Protein AF-A0AAN6XZ94-F1 (afdb_monomer_lite)

Foldseek 3Di:
DCVLVVDPLSVCLVPDPPDNDDDDDDDPPPCPVVVVVVVCVVVVVVQVVVVHDDDDDDDDDPDD

Structure (mmCIF, N/CA/C/O backbone):
data_AF-A0AAN6XZ94-F1
#
_entry.id   AF-A0AAN6XZ94-F1
#
loop_
_atom_site.group_PDB
_atom_site.id
_atom_site.type_symbol
_atom_site.label_atom_id
_atom_site.label_alt_id
_atom_site.label_comp_id
_atom_site.label_asym_id
_atom_site.label_entity_id
_atom_site.label_seq_id
_atom_site.pdbx_PDB_ins_code
_atom_site.Cartn_x
_atom_site.Cartn_y
_atom_site.Cartn_z
_atom_site.occupancy
_atom_site.B_iso_or_equiv
_atom_site.auth_seq_id
_atom_site.auth_comp_id
_atom_site.auth_asym_id
_atom_site.auth_atom_id
_atom_site.pdbx_PDB_model_num
ATOM 1 N N . TYR A 1 1 ? -5.546 2.219 -12.482 1.00 62.06 1 TYR A N 1
ATOM 2 C CA . TYR A 1 1 ? -5.159 1.756 -11.133 1.00 62.06 1 TYR A CA 1
ATOM 3 C C . TYR A 1 1 ? -6.191 0.825 -10.498 1.00 62.06 1 TYR A C 1
ATOM 5 O O . TYR A 1 1 ? -5.783 0.009 -9.692 1.00 62.06 1 TYR A O 1
ATOM 13 N N . ARG A 1 2 ? -7.486 0.881 -10.868 1.00 72.88 2 ARG A N 1
ATOM 14 C CA . ARG A 1 2 ? -8.537 0.029 -10.272 1.00 72.88 2 ARG A CA 1
ATOM 15 C C . ARG A 1 2 ? -8.277 -1.482 -10.313 1.00 72.88 2 ARG A C 1
ATOM 17 O O . ARG A 1 2 ? -8.707 -2.162 -9.397 1.00 72.88 2 ARG A O 1
ATOM 24 N N . TRP A 1 3 ? -7.503 -1.968 -11.289 1.00 83.94 3 TRP A N 1
ATOM 25 C CA . TRP A 1 3 ? -7.123 -3.383 -11.404 1.00 83.94 3 TRP A CA 1
ATOM 26 C C . TRP A 1 3 ? -6.521 -3.971 -10.117 1.00 83.94 3 TRP A C 1
ATOM 28 O O . TRP A 1 3 ? -6.633 -5.169 -9.886 1.00 83.94 3 TRP A O 1
ATOM 38 N N . VAL A 1 4 ? -5.879 -3.148 -9.276 1.00 85.19 4 VAL A N 1
ATOM 39 C CA . VAL A 1 4 ? -5.281 -3.617 -8.018 1.00 85.19 4 VAL A CA 1
ATOM 40 C C . VAL A 1 4 ? -6.335 -4.042 -7.001 1.00 85.19 4 VAL A C 1
ATOM 42 O O . VAL A 1 4 ? -6.070 -4.924 -6.202 1.00 85.19 4 VAL A O 1
ATOM 45 N N . PHE A 1 5 ? -7.532 -3.458 -7.042 1.00 85.75 5 PHE A N 1
ATOM 46 C CA . PHE A 1 5 ? -8.614 -3.795 -6.117 1.00 85.75 5 PHE A CA 1
ATOM 47 C C . PHE A 1 5 ? -9.307 -5.104 -6.501 1.00 85.75 5 PHE A C 1
ATOM 49 O O . PHE A 1 5 ? -9.832 -5.803 -5.641 1.00 85.75 5 PHE A O 1
ATOM 56 N N . ASP A 1 6 ? -9.230 -5.473 -7.777 1.00 87.38 6 ASP A N 1
ATOM 57 C CA . ASP A 1 6 ? -9.690 -6.769 -8.275 1.00 87.38 6 ASP A CA 1
ATOM 58 C C . ASP A 1 6 ? -8.605 -7.852 -8.134 1.00 87.38 6 ASP A C 1
ATOM 60 O O . ASP A 1 6 ? -8.858 -9.033 -8.374 1.00 87.38 6 ASP A O 1
ATOM 64 N N . ASN A 1 7 ? -7.384 -7.476 -7.733 1.00 89.06 7 ASN A N 1
ATOM 65 C CA . ASN A 1 7 ? -6.283 -8.413 -7.581 1.00 89.06 7 ASN A CA 1
ATOM 66 C C . ASN A 1 7 ? -6.540 -9.363 -6.386 1.00 89.06 7 ASN A C 1
ATOM 68 O O . ASN A 1 7 ? -6.793 -8.894 -5.270 1.00 89.06 7 ASN A O 1
ATOM 72 N N . PRO A 1 8 ? -6.443 -10.693 -6.577 1.00 89.00 8 PRO A N 1
ATOM 73 C CA . PRO A 1 8 ? -6.679 -11.664 -5.509 1.00 89.00 8 PRO A CA 1
ATOM 74 C C . PRO A 1 8 ? -5.770 -11.484 -4.288 1.00 89.00 8 PRO A C 1
ATOM 76 O O . PRO A 1 8 ? -6.238 -11.626 -3.159 1.00 89.00 8 PRO A O 1
ATOM 79 N N . ASP A 1 9 ? -4.502 -11.120 -4.489 1.00 88.56 9 ASP A N 1
ATOM 80 C CA . ASP A 1 9 ? -3.542 -10.910 -3.402 1.00 88.56 9 ASP A CA 1
ATOM 81 C C . ASP A 1 9 ? -3.889 -9.657 -2.593 1.00 88.56 9 ASP A C 1
ATOM 83 O O . ASP A 1 9 ? -3.813 -9.673 -1.364 1.00 88.56 9 ASP A O 1
ATOM 87 N N . PHE A 1 10 ? -4.346 -8.591 -3.261 1.00 89.56 10 PHE A N 1
ATOM 88 C CA . PHE A 1 10 ? -4.842 -7.390 -2.584 1.00 89.56 10 PHE A CA 1
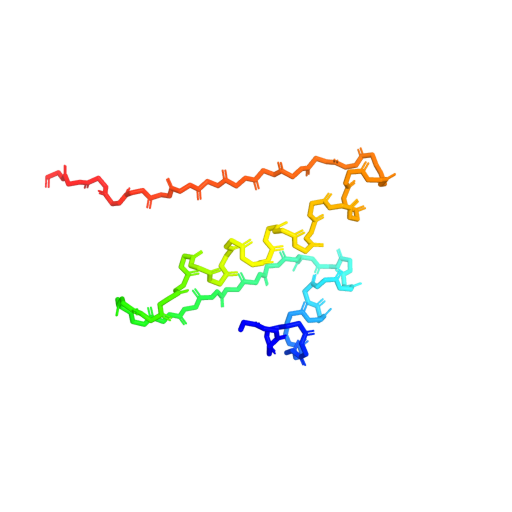ATOM 89 C C . PHE A 1 10 ? -6.085 -7.697 -1.742 1.00 89.56 10 PHE A C 1
ATOM 91 O O . PHE A 1 10 ? -6.171 -7.297 -0.580 1.00 89.56 10 PHE A O 1
ATOM 98 N N . ASN A 1 11 ? -7.039 -8.446 -2.298 1.00 88.56 11 ASN A N 1
ATOM 99 C CA . ASN A 1 11 ? -8.255 -8.828 -1.581 1.00 88.56 11 ASN A CA 1
ATOM 100 C C . ASN A 1 11 ? -7.954 -9.733 -0.386 1.00 88.56 11 ASN A C 1
ATOM 102 O O . ASN A 1 11 ? -8.483 -9.508 0.703 1.00 88.56 11 ASN A O 1
ATOM 106 N N . ARG A 1 12 ? -7.040 -10.693 -0.554 1.00 88.38 12 ARG A N 1
ATOM 107 C CA . ARG A 1 12 ? -6.559 -11.548 0.531 1.00 88.38 12 ARG A CA 1
ATOM 108 C C . ARG A 1 12 ? -5.904 -10.727 1.642 1.00 88.38 12 ARG A C 1
ATOM 110 O O . ARG A 1 12 ? -6.254 -10.897 2.807 1.00 88.38 12 ARG A O 1
ATOM 117 N N . TRP A 1 13 ? -5.006 -9.811 1.283 1.00 90.00 13 TRP A N 1
ATOM 118 C CA . TRP A 1 13 ? -4.361 -8.891 2.221 1.00 90.00 13 TRP A CA 1
ATOM 119 C C . TRP A 1 13 ? -5.372 -8.036 3.000 1.00 90.00 13 TRP A C 1
ATOM 121 O O . TRP A 1 13 ? -5.206 -7.815 4.198 1.00 90.00 13 TRP A O 1
ATOM 131 N N . ARG A 1 14 ? -6.441 -7.578 2.342 1.00 86.69 14 ARG A N 1
ATOM 132 C CA . ARG A 1 14 ? -7.473 -6.740 2.966 1.00 86.69 14 ARG A CA 1
ATOM 133 C C . ARG A 1 14 ? -8.393 -7.519 3.910 1.00 86.69 14 ARG A C 1
ATOM 135 O O . ARG A 1 14 ? -8.822 -6.965 4.919 1.00 86.69 14 ARG A O 1
ATOM 142 N N . GLN A 1 15 ? -8.740 -8.759 3.567 1.00 84.38 15 GLN A N 1
ATOM 143 C CA . GLN A 1 15 ? -9.797 -9.520 4.244 1.00 84.38 15 GLN A CA 1
ATOM 144 C C . GLN A 1 15 ? -9.282 -10.460 5.339 1.00 84.38 15 GLN A C 1
ATOM 146 O O . GLN A 1 15 ? -10.021 -10.748 6.279 1.00 84.38 15 GLN A O 1
ATOM 151 N N . LEU A 1 16 ? -8.039 -10.944 5.250 1.00 83.12 16 LEU A N 1
ATOM 152 C CA . LEU A 1 16 ? -7.511 -11.880 6.241 1.00 83.12 16 LEU A CA 1
ATOM 153 C C . LEU A 1 16 ? -7.009 -11.156 7.498 1.00 83.12 16 LEU A C 1
ATOM 155 O O . LEU A 1 16 ? -6.327 -10.131 7.438 1.00 83.12 16 LEU A O 1
ATOM 159 N N . ALA A 1 17 ? -7.363 -11.703 8.662 1.00 74.94 17 ALA A N 1
ATOM 160 C CA . ALA A 1 17 ? -6.923 -11.201 9.965 1.00 74.94 17 ALA A CA 1
ATOM 161 C C . ALA A 1 17 ? -5.463 -11.575 10.284 1.00 74.94 17 ALA A C 1
ATOM 163 O O . ALA A 1 17 ? -4.831 -10.937 11.125 1.00 74.94 17 ALA A O 1
ATOM 164 N N . GLU A 1 18 ? -4.919 -12.584 9.602 1.00 75.19 18 GLU A N 1
ATOM 165 C CA . GLU A 1 18 ? -3.550 -13.059 9.779 1.00 75.19 18 GLU A CA 1
ATOM 166 C C . GLU A 1 18 ? -2.576 -12.238 8.923 1.00 75.19 18 GLU A C 1
ATOM 168 O O . GLU A 1 18 ? -2.779 -12.087 7.722 1.00 75.19 18 GLU A O 1
ATOM 173 N N . SER A 1 19 ? -1.541 -11.687 9.569 1.00 63.31 19 SER A N 1
ATOM 174 C CA . SER A 1 19 ? -0.387 -10.965 9.002 1.00 63.31 19 SER A CA 1
ATOM 175 C C . SER A 1 19 ? -0.609 -10.308 7.623 1.00 63.31 19 SER A C 1
ATOM 177 O O . SER A 1 19 ? -0.286 -10.855 6.568 1.00 63.31 19 SER A O 1
ATOM 179 N N . ARG A 1 20 ? -1.147 -9.083 7.635 1.00 82.88 20 ARG A N 1
ATOM 180 C CA . ARG A 1 20 ? -1.489 -8.293 6.441 1.00 82.88 20 ARG A CA 1
ATOM 181 C C . ARG A 1 20 ? -0.263 -7.612 5.818 1.00 82.88 20 ARG A C 1
ATOM 183 O O . ARG A 1 20 ? -0.127 -6.389 5.886 1.00 82.88 20 ARG A O 1
ATOM 190 N N . LEU A 1 21 ? 0.607 -8.388 5.172 1.00 87.62 21 LEU A N 1
ATOM 191 C CA . LEU A 1 21 ? 1.714 -7.870 4.357 1.00 87.62 21 LEU A CA 1
ATOM 192 C C . LEU A 1 21 ? 1.388 -7.958 2.857 1.00 87.62 21 LEU A C 1
ATOM 194 O O . LEU A 1 21 ? 1.147 -9.044 2.340 1.00 87.62 21 LEU A O 1
ATOM 198 N N . LEU A 1 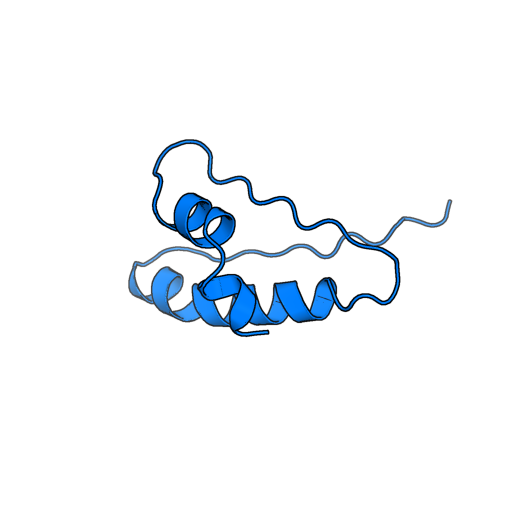22 ? 1.427 -6.822 2.156 1.00 88.50 22 LEU A N 1
ATOM 199 C CA . LEU A 1 22 ? 1.329 -6.745 0.695 1.00 88.50 22 LEU A CA 1
ATOM 200 C C . LEU A 1 22 ? 2.631 -6.171 0.133 1.00 88.50 22 LEU A C 1
ATOM 202 O O . LEU A 1 22 ? 2.999 -5.039 0.447 1.00 88.50 22 LEU A O 1
ATOM 206 N N . TRP A 1 23 ? 3.323 -6.938 -0.710 1.00 89.19 23 TRP A N 1
ATOM 207 C CA . TRP A 1 23 ? 4.588 -6.520 -1.314 1.00 89.19 23 TRP A CA 1
ATOM 208 C C . TRP A 1 23 ? 4.401 -6.108 -2.776 1.00 89.19 23 TRP A C 1
ATOM 210 O O . TRP A 1 23 ? 4.180 -6.946 -3.649 1.00 89.19 23 TRP A O 1
ATOM 220 N N . ILE A 1 24 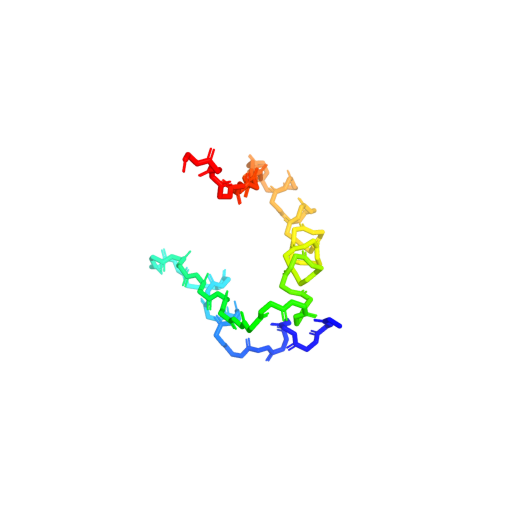? 4.527 -4.810 -3.060 1.00 88.62 24 ILE A N 1
ATOM 221 C CA . ILE A 1 24 ? 4.426 -4.262 -4.419 1.00 88.62 24 ILE A CA 1
ATOM 222 C C . ILE A 1 24 ? 5.836 -4.041 -4.974 1.00 88.62 24 ILE A C 1
ATOM 224 O O . ILE A 1 24 ? 6.515 -3.074 -4.624 1.00 88.62 24 ILE A O 1
ATOM 228 N N . LYS A 1 25 ? 6.274 -4.922 -5.879 1.00 89.75 25 LYS A N 1
ATOM 229 C CA . LYS A 1 25 ? 7.565 -4.819 -6.577 1.00 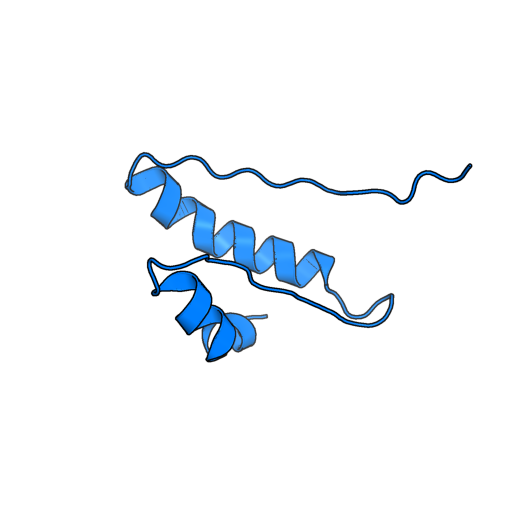89.75 25 LYS A CA 1
ATOM 230 C C . LYS A 1 25 ? 7.368 -4.401 -8.032 1.00 89.75 25 LYS A C 1
ATOM 232 O O . LYS A 1 25 ? 6.411 -4.801 -8.682 1.00 89.75 25 LYS A O 1
ATOM 237 N N . GLY A 1 26 ? 8.304 -3.622 -8.557 1.00 87.19 26 GLY A N 1
ATOM 238 C CA . GLY A 1 26 ? 8.343 -3.253 -9.969 1.00 87.19 26 GLY A CA 1
ATOM 239 C C . GLY A 1 26 ? 9.538 -2.363 -10.274 1.00 87.19 26 GLY A C 1
ATOM 240 O O . GLY A 1 26 ? 10.101 -1.745 -9.365 1.00 87.19 26 GLY A O 1
ATOM 241 N N . ASP A 1 27 ? 9.902 -2.267 -11.546 1.00 91.00 27 ASP A N 1
ATOM 242 C CA . ASP A 1 27 ? 11.059 -1.485 -11.987 1.00 91.00 27 ASP A CA 1
ATOM 243 C C . ASP A 1 27 ? 10.882 0.023 -11.717 1.00 91.00 27 ASP A C 1
ATOM 245 O O . ASP A 1 27 ? 9.755 0.507 -11.499 1.00 91.00 27 ASP A O 1
ATOM 249 N N . PRO A 1 28 ? 11.977 0.803 -11.691 1.00 87.50 28 PRO A N 1
ATOM 250 C CA . PRO A 1 28 ? 11.903 2.262 -11.699 1.00 87.50 28 PRO A CA 1
ATOM 251 C C . PRO A 1 28 ? 10.969 2.776 -12.810 1.00 87.50 28 PRO A C 1
ATOM 253 O O . PRO A 1 28 ? 10.882 2.198 -13.889 1.00 87.50 28 PRO A O 1
ATOM 256 N N . GLY A 1 29 ? 10.199 3.831 -12.526 1.00 87.25 29 GLY A N 1
ATOM 257 C CA . GLY A 1 29 ? 9.269 4.426 -13.497 1.00 87.25 29 GLY A CA 1
ATOM 258 C C . GLY A 1 29 ? 7.951 3.671 -13.747 1.00 87.25 29 GLY A C 1
ATOM 259 O O . GLY A 1 29 ? 7.085 4.195 -14.435 1.00 87.25 29 GLY A O 1
ATOM 260 N N . LYS A 1 30 ? 7.715 2.490 -13.152 1.00 88.88 30 LYS A N 1
ATOM 261 C CA . LYS A 1 30 ? 6.471 1.703 -13.358 1.00 88.88 30 LYS A CA 1
ATOM 262 C C . LYS A 1 30 ? 5.241 2.188 -12.567 1.00 88.88 30 LYS A C 1
ATOM 264 O O . LYS A 1 30 ? 4.261 1.463 -12.446 1.00 88.88 30 LYS A O 1
ATOM 269 N N . GLY A 1 31 ? 5.288 3.388 -11.985 1.00 87.88 31 GLY A N 1
ATOM 270 C CA . GLY A 1 31 ? 4.131 3.983 -11.300 1.00 87.88 31 GLY A CA 1
ATOM 271 C C . GLY A 1 31 ? 3.794 3.408 -9.916 1.00 87.88 31 GLY A C 1
ATOM 272 O O . GLY A 1 31 ? 2.669 3.580 -9.458 1.00 87.88 31 GLY A O 1
ATOM 273 N N . LYS A 1 32 ? 4.744 2.765 -9.218 1.00 90.06 32 LYS A N 1
ATOM 274 C CA . LYS A 1 32 ? 4.539 2.211 -7.858 1.00 90.06 32 LYS A CA 1
ATOM 275 C C . LYS A 1 32 ? 4.011 3.245 -6.856 1.00 90.06 32 LYS A C 1
ATOM 277 O O . LYS A 1 32 ? 3.070 2.963 -6.125 1.00 90.06 32 LYS A O 1
ATOM 282 N N . THR A 1 33 ? 4.580 4.451 -6.859 1.00 88.75 33 THR A N 1
ATOM 283 C CA . THR A 1 33 ? 4.143 5.556 -5.991 1.00 88.75 33 THR A CA 1
ATOM 284 C C . THR A 1 33 ? 2.697 5.951 -6.271 1.00 88.75 33 THR A C 1
ATOM 286 O O . THR A 1 33 ? 1.910 6.097 -5.345 1.00 88.75 33 THR A O 1
ATOM 289 N N . MET A 1 34 ? 2.312 6.042 -7.547 1.00 89.88 34 MET A N 1
ATOM 290 C CA . MET A 1 34 ? 0.928 6.335 -7.918 1.00 89.88 34 MET A CA 1
ATOM 291 C C . MET A 1 34 ? -0.011 5.197 -7.500 1.00 89.88 34 MET A C 1
ATOM 293 O O . MET A 1 34 ? -1.098 5.442 -6.988 1.00 89.88 34 MET A O 1
ATOM 297 N N . LEU A 1 35 ? 0.413 3.940 -7.638 1.00 90.31 35 LEU A N 1
ATOM 298 C CA . LEU A 1 35 ? -0.366 2.812 -7.134 1.00 90.31 35 LEU A CA 1
ATOM 299 C C . LEU A 1 35 ? -0.609 2.915 -5.618 1.00 90.31 35 LEU A C 1
ATOM 301 O O . LEU A 1 35 ? -1.748 2.755 -5.184 1.00 90.31 35 LEU A O 1
ATOM 305 N N . LEU A 1 36 ? 0.423 3.255 -4.838 1.00 89.69 36 LEU A N 1
ATOM 306 C CA . LEU A 1 36 ? 0.302 3.484 -3.394 1.00 89.69 36 LEU A CA 1
ATOM 307 C C . LEU A 1 36 ? -0.666 4.624 -3.063 1.00 89.69 36 LEU A C 1
ATOM 309 O O . LEU A 1 36 ? -1.534 4.427 -2.220 1.00 89.69 36 LEU A O 1
ATOM 313 N N . CYS A 1 37 ? -0.594 5.767 -3.754 1.00 90.00 37 CYS A N 1
ATOM 314 C CA . CYS A 1 37 ? -1.560 6.857 -3.562 1.00 90.00 37 CYS A CA 1
ATOM 315 C C . CYS A 1 37 ? -3.004 6.394 -3.817 1.00 90.00 37 CYS A C 1
ATOM 317 O O . CYS A 1 37 ? -3.910 6.737 -3.065 1.00 90.00 37 CYS A O 1
ATOM 319 N N . GLY A 1 38 ? -3.225 5.570 -4.849 1.00 90.94 38 GLY A N 1
ATOM 320 C CA . GLY A 1 38 ? -4.543 4.996 -5.128 1.00 90.94 38 GLY A CA 1
ATOM 321 C C . GLY A 1 38 ? -5.047 4.077 -4.011 1.00 90.94 38 GLY A C 1
ATOM 322 O O . GLY A 1 38 ? -6.220 4.144 -3.654 1.00 90.94 38 GLY A O 1
ATOM 323 N N . ILE A 1 39 ? -4.165 3.250 -3.443 1.00 91.38 39 ILE A N 1
ATOM 324 C CA . ILE A 1 39 ? -4.491 2.365 -2.317 1.00 91.38 39 ILE A CA 1
ATOM 325 C C . ILE A 1 39 ? -4.800 3.180 -1.055 1.00 91.38 39 ILE A C 1
ATOM 327 O O . ILE A 1 39 ? -5.798 2.913 -0.395 1.00 91.38 39 ILE A O 1
ATOM 331 N N . ILE A 1 40 ? -3.987 4.191 -0.739 1.00 91.50 40 ILE A N 1
ATOM 332 C CA . ILE A 1 40 ? -4.184 5.076 0.421 1.00 91.50 40 ILE A CA 1
ATOM 333 C C . ILE A 1 40 ? -5.564 5.739 0.359 1.00 91.50 40 ILE A C 1
ATOM 335 O O . ILE A 1 40 ? -6.320 5.640 1.323 1.00 91.50 40 ILE A O 1
ATOM 339 N N . ASN A 1 41 ? -5.928 6.313 -0.791 1.00 90.94 41 ASN A N 1
ATOM 340 C CA . ASN A 1 41 ? -7.225 6.969 -0.980 1.00 90.94 41 ASN A CA 1
ATOM 341 C C . ASN A 1 41 ? -8.415 6.011 -0.769 1.00 90.94 41 ASN A C 1
ATOM 343 O O . ASN A 1 41 ? -9.445 6.409 -0.233 1.00 90.94 41 ASN A O 1
ATOM 347 N N . GLU A 1 42 ? -8.284 4.746 -1.178 1.00 89.50 42 GLU A N 1
ATOM 348 C CA . GLU A 1 42 ? -9.334 3.732 -0.997 1.00 89.50 42 GLU A CA 1
ATOM 349 C C . GLU A 1 42 ? -9.459 3.276 0.468 1.00 89.50 42 GLU A C 1
ATOM 351 O O . GLU A 1 42 ? -10.541 2.912 0.931 1.00 89.50 42 GLU A O 1
ATOM 356 N N . LEU A 1 43 ? -8.352 3.292 1.214 1.00 90.19 43 LEU A N 1
ATOM 357 C CA . LEU A 1 43 ? -8.299 2.846 2.606 1.00 90.19 43 LEU A CA 1
ATOM 358 C C . LEU A 1 43 ? -8.672 3.940 3.609 1.00 90.19 43 LEU A C 1
ATOM 360 O O . LEU A 1 43 ? -9.170 3.618 4.687 1.00 90.19 43 LEU A O 1
ATOM 364 N N . GLU A 1 44 ? -8.464 5.209 3.265 1.00 92.62 44 GLU A N 1
ATOM 365 C CA . GLU A 1 44 ? -8.670 6.352 4.158 1.00 92.62 44 GLU A CA 1
ATOM 366 C C . GLU A 1 44 ? -10.085 6.388 4.747 1.00 92.62 44 GLU A C 1
ATOM 368 O O . GLU A 1 44 ? -10.256 6.367 5.969 1.00 92.62 44 GLU A O 1
ATOM 373 N N . ARG A 1 45 ? -11.121 6.373 3.901 1.00 91.75 45 ARG A N 1
ATOM 374 C CA . ARG A 1 45 ? -12.514 6.469 4.364 1.00 91.75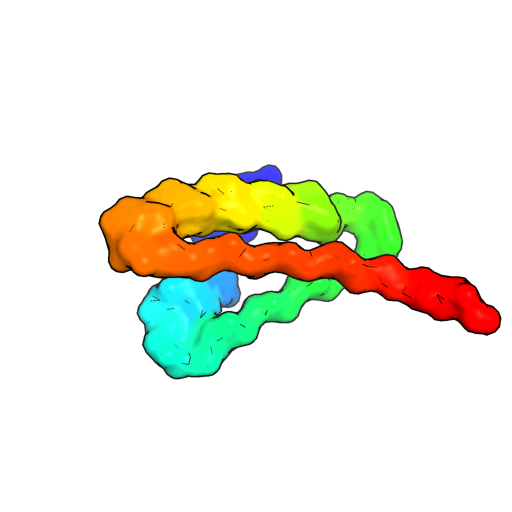 45 ARG A CA 1
ATOM 375 C C . ARG A 1 45 ? -12.954 5.260 5.213 1.00 91.75 45 ARG A C 1
ATOM 377 O O . ARG A 1 45 ? -13.505 5.484 6.288 1.00 91.75 45 ARG A O 1
ATOM 384 N N . PRO A 1 46 ? -12.738 3.992 4.807 1.00 90.81 46 PRO A N 1
ATOM 385 C CA . PRO A 1 46 ? -13.113 2.845 5.637 1.00 90.81 46 PRO A CA 1
ATOM 386 C C . PRO A 1 46 ? -12.376 2.782 6.979 1.00 90.81 46 PRO A C 1
ATOM 388 O O . PRO A 1 46 ? -12.968 2.376 7.976 1.00 90.81 46 PRO A O 1
ATOM 391 N N . ILE A 1 47 ? -11.094 3.158 7.022 1.00 91.00 47 ILE A N 1
ATOM 392 C CA . ILE A 1 47 ? -10.303 3.125 8.259 1.00 91.00 47 ILE A CA 1
ATOM 393 C C . ILE A 1 47 ? -10.783 4.209 9.225 1.00 91.00 47 ILE A C 1
ATOM 395 O O . ILE A 1 47 ? -11.055 3.906 10.385 1.00 91.00 47 ILE A O 1
ATOM 399 N N . THR A 1 48 ? -10.954 5.440 8.739 1.00 91.44 48 THR 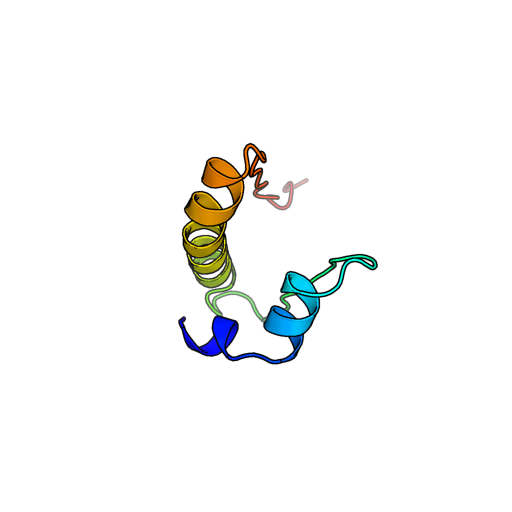A N 1
ATOM 400 C CA . THR A 1 48 ? -11.384 6.580 9.567 1.00 91.44 48 THR A CA 1
ATOM 401 C C . THR A 1 48 ? -12.794 6.398 10.130 1.00 91.44 48 THR A C 1
ATOM 403 O O . THR A 1 48 ? -13.011 6.643 11.313 1.00 91.44 48 THR A O 1
ATOM 406 N N . VAL A 1 49 ? -13.744 5.892 9.332 1.00 93.44 49 VAL A N 1
ATOM 407 C CA . VAL A 1 49 ? -15.122 5.615 9.793 1.00 93.44 49 VAL A CA 1
ATOM 408 C C . VAL A 1 49 ? -15.159 4.557 10.901 1.00 93.44 49 VAL A C 1
ATOM 410 O O . VAL A 1 49 ? -15.983 4.649 11.806 1.00 93.44 49 VAL A O 1
ATOM 413 N N . ASN A 1 50 ? -14.248 3.583 10.869 1.00 92.44 50 ASN A N 1
ATOM 414 C CA . ASN A 1 50 ? -14.132 2.549 11.899 1.00 92.44 50 ASN A CA 1
ATOM 415 C C . ASN A 1 50 ? -13.278 2.985 13.109 1.00 92.44 50 ASN A C 1
ATOM 417 O O . ASN A 1 50 ? -12.932 2.149 13.942 1.00 92.44 50 ASN A O 1
ATOM 421 N N . GLY A 1 51 ? -12.903 4.268 13.203 1.00 92.81 51 GLY A N 1
ATOM 422 C CA . GLY A 1 51 ? -12.081 4.803 14.293 1.00 92.81 51 GLY A CA 1
ATOM 423 C C . GLY A 1 51 ? -10.609 4.375 14.247 1.00 92.81 51 GLY A C 1
ATOM 424 O O . GLY A 1 51 ? -9.905 4.486 15.248 1.00 92.81 51 GLY A O 1
ATOM 425 N N . GLY A 1 52 ? -10.138 3.856 13.111 1.00 90.50 52 GLY A N 1
ATOM 426 C CA . GLY A 1 52 ? -8.741 3.489 12.901 1.00 90.50 52 GLY A CA 1
ATOM 427 C C . GLY A 1 52 ? -7.881 4.662 12.425 1.00 90.50 52 GLY A C 1
ATOM 428 O O . GLY A 1 52 ? -8.384 5.673 11.939 1.00 90.50 52 GLY A O 1
ATOM 429 N N . ASN A 1 53 ? -6.561 4.485 12.506 1.00 91.88 53 ASN A N 1
ATOM 430 C CA . ASN A 1 53 ? -5.574 5.441 12.006 1.00 91.88 53 ASN A CA 1
ATOM 431 C C . ASN A 1 53 ? -4.890 4.896 10.749 1.00 91.88 53 ASN A C 1
ATOM 433 O O . ASN A 1 53 ? -4.540 3.715 10.692 1.00 91.88 53 ASN A O 1
ATOM 437 N N . LEU A 1 54 ? -4.660 5.765 9.765 1.00 91.38 54 LEU A N 1
ATOM 438 C CA . LEU A 1 54 ? -3.883 5.462 8.565 1.00 91.38 54 LEU A CA 1
ATOM 439 C C . LEU A 1 54 ? -2.562 6.234 8.612 1.00 91.38 54 LEU A C 1
ATOM 441 O O . LEU A 1 54 ? -2.559 7.446 8.805 1.00 91.38 54 LEU A O 1
ATOM 445 N N . ALA A 1 55 ? -1.446 5.534 8.422 1.00 91.75 55 ALA A N 1
ATOM 446 C CA . ALA A 1 55 ? -0.114 6.125 8.345 1.00 91.75 55 ALA A CA 1
ATOM 447 C C . ALA A 1 55 ? 0.619 5.597 7.108 1.00 91.75 55 ALA A C 1
ATOM 449 O O . ALA A 1 55 ? 0.479 4.428 6.745 1.00 91.75 55 ALA A O 1
ATOM 450 N N . TYR A 1 56 ? 1.414 6.455 6.475 1.00 90.25 56 TYR A N 1
ATOM 451 C CA . TYR A 1 56 ? 2.259 6.106 5.338 1.00 90.25 56 TYR A CA 1
ATOM 452 C C . TYR A 1 56 ? 3.619 6.789 5.466 1.00 90.25 56 TYR A C 1
ATOM 454 O O . TYR A 1 56 ? 3.735 7.885 6.011 1.00 90.25 56 TYR A O 1
ATOM 462 N N . PHE A 1 57 ? 4.651 6.131 4.944 1.00 89.44 57 PHE A N 1
ATOM 463 C CA . PHE A 1 57 ? 6.028 6.606 4.996 1.00 89.44 57 PHE A CA 1
ATOM 464 C C . PHE A 1 57 ? 6.626 6.547 3.595 1.00 89.44 57 PHE A C 1
ATOM 466 O O . PHE A 1 57 ? 6.532 5.524 2.916 1.00 89.44 57 PHE A O 1
ATOM 473 N N . PHE A 1 58 ? 7.255 7.639 3.168 1.00 82.69 58 PHE A N 1
ATOM 474 C CA . PHE A 1 58 ? 8.079 7.651 1.966 1.00 82.69 58 PHE A CA 1
ATOM 475 C C . PHE A 1 58 ? 9.535 7.477 2.382 1.00 82.69 58 PHE A C 1
ATOM 477 O O . PHE A 1 58 ? 10.124 8.359 3.001 1.00 82.69 58 PHE A O 1
ATOM 484 N N . CYS A 1 59 ? 10.112 6.324 2.056 1.00 80.00 59 CYS A N 1
ATOM 485 C CA . CYS A 1 59 ? 11.537 6.087 2.231 1.00 80.00 59 CYS A CA 1
ATOM 486 C C . CYS A 1 59 ? 12.276 6.639 1.010 1.00 80.00 59 CYS A C 1
ATOM 488 O O . CYS A 1 59 ? 12.132 6.113 -0.095 1.00 80.00 59 CYS A O 1
ATOM 490 N N . GLN A 1 60 ? 13.064 7.690 1.207 1.00 76.62 60 GLN A N 1
ATOM 491 C CA . GLN A 1 60 ? 14.073 8.095 0.237 1.00 76.62 60 GLN A CA 1
ATOM 492 C C . GLN A 1 60 ? 15.318 7.235 0.476 1.00 76.62 60 GLN A C 1
ATOM 494 O O . GLN A 1 60 ? 15.687 6.997 1.627 1.00 76.62 60 GLN A O 1
ATOM 499 N N . ALA A 1 61 ? 15.954 6.737 -0.587 1.00 72.19 61 ALA A N 1
ATOM 500 C CA . ALA A 1 61 ? 17.298 6.194 -0.440 1.00 72.19 61 ALA A CA 1
ATOM 501 C C . ALA A 1 61 ? 18.187 7.351 0.033 1.00 72.19 61 ALA A C 1
ATOM 503 O O . ALA A 1 61 ? 18.254 8.377 -0.640 1.00 72.19 61 ALA A O 1
ATOM 504 N N . ALA A 1 62 ? 18.768 7.240 1.226 1.00 64.62 62 ALA A N 1
ATOM 505 C CA . ALA A 1 62 ? 19.749 8.216 1.668 1.00 64.62 62 ALA A CA 1
ATOM 506 C C . ALA A 1 62 ? 20.968 8.064 0.755 1.00 64.62 62 ALA A C 1
ATOM 508 O O . ALA A 1 62 ? 21.639 7.034 0.802 1.00 64.62 62 ALA A O 1
ATOM 509 N N . ASP A 1 63 ? 21.216 9.060 -0.092 1.00 58.12 63 ASP A N 1
ATOM 510 C CA . ASP A 1 63 ? 22.495 9.189 -0.778 1.00 58.12 63 ASP A CA 1
ATOM 511 C C . ASP A 1 63 ? 23.552 9.409 0.314 1.00 58.12 63 ASP A C 1
ATOM 513 O O . ASP A 1 63 ? 23.522 10.418 1.021 1.00 58.12 63 ASP A O 1
ATOM 517 N N . SER A 1 64 ? 24.413 8.412 0.524 1.00 48.84 64 SER A N 1
ATOM 518 C CA . SER A 1 64 ? 25.615 8.503 1.363 1.00 48.84 64 SER A CA 1
ATOM 519 C C . SER A 1 64 ? 26.838 8.363 0.477 1.00 48.84 64 SER A C 1
ATOM 521 O O . SER A 1 64 ? 26.808 7.453 -0.384 1.00 48.84 64 SER A O 1
#

Organism: NCBI:txid261697

Radius of gyration: 13.46 Å; chains: 1; bounding box: 41×22×28 Å

Sequence (64 aa):
YRWVFDNPDFNRWRQLAESRLLWIKGDPGKGKTMLLCGIINELERPITVNGGNLAYFFCQAADS

InterPro domains:
  IPR027417 P-loop containing nucleoside triphosphate hydrolase [SSF52540] (7-52)
  IPR056884 Nephrocystin 3-like, N-terminal [PF24883] (2-63)

Secondary structure (DSSP, 8-state):
-GGGTS-HHHHHHHH-SS---------TTS-HHHHHHHHHHHHHHHHHHTT-------------

pLDDT: mean 85.5, std 9.07, range [48.84, 93.44]